Protein AF-X1RNZ0-F1 (afdb_monomer_lite)

Organism: NCBI:txid412755

Structure (mmCIF, N/CA/C/O backbone):
data_AF-X1RNZ0-F1
#
_entry.id   AF-X1RNZ0-F1
#
loop_
_atom_site.group_PDB
_atom_site.id
_atom_site.type_symbol
_atom_site.label_atom_id
_atom_site.label_alt_id
_atom_site.label_comp_id
_atom_site.label_asym_id
_atom_site.label_entity_id
_atom_site.label_seq_id
_atom_site.pdbx_PDB_ins_code
_atom_site.Cartn_x
_atom_site.Cartn_y
_atom_site.Cartn_z
_atom_site.occupancy
_atom_site.B_iso_or_equiv
_atom_site.auth_seq_id
_atom_site.auth_comp_id
_atom_site.auth_asym_id
_atom_site.auth_atom_id
_atom_site.pdbx_PDB_model_num
ATOM 1 N N . ASP A 1 1 ? -12.364 18.853 26.346 1.00 89.44 1 ASP A N 1
ATOM 2 C CA . ASP A 1 1 ? -10.994 18.318 26.179 1.00 89.44 1 ASP A CA 1
ATOM 3 C C . ASP A 1 1 ? -10.855 17.687 24.792 1.00 89.44 1 ASP A C 1
ATOM 5 O O . ASP A 1 1 ? -11.782 17.017 24.357 1.00 89.44 1 ASP A O 1
ATOM 9 N N . LYS A 1 2 ? -9.722 17.883 24.098 1.00 91.94 2 LYS A N 1
ATOM 10 C CA . LYS A 1 2 ? -9.489 17.340 22.745 1.00 91.94 2 LYS A CA 1
ATOM 11 C C . LYS A 1 2 ? -9.413 15.807 22.712 1.00 91.94 2 LYS A C 1
ATOM 13 O O . LYS A 1 2 ? -9.599 15.231 21.645 1.00 91.94 2 LYS A O 1
ATOM 18 N N . THR A 1 3 ? -9.099 15.142 23.828 1.00 92.50 3 THR A N 1
ATOM 19 C CA . THR A 1 3 ? -9.062 13.665 23.886 1.00 92.50 3 THR A CA 1
ATOM 20 C C . THR A 1 3 ? -10.469 13.090 23.805 1.00 92.50 3 THR A C 1
ATOM 22 O O . THR A 1 3 ? -10.736 12.235 22.966 1.00 92.50 3 THR A O 1
ATOM 25 N N . GLU A 1 4 ? -11.382 13.630 24.609 1.00 93.75 4 GLU A N 1
ATOM 26 C CA . GLU A 1 4 ? -12.796 13.253 24.578 1.00 93.75 4 GLU A CA 1
ATOM 27 C C . GLU A 1 4 ? -13.450 13.610 23.237 1.00 93.75 4 GLU A C 1
ATOM 29 O O . GLU A 1 4 ? -14.192 12.805 22.683 1.00 93.75 4 GLU A O 1
ATOM 34 N N . THR A 1 5 ? -13.082 14.745 22.626 1.00 95.19 5 THR A N 1
ATOM 35 C CA . THR A 1 5 ? -13.517 15.077 21.257 1.00 95.19 5 THR A CA 1
ATOM 36 C C . THR A 1 5 ? -13.102 14.012 20.236 1.00 95.19 5 THR A C 1
ATOM 38 O O . THR A 1 5 ? -13.901 13.654 19.374 1.00 95.19 5 THR A O 1
ATOM 41 N N . ALA A 1 6 ? -11.870 13.497 20.317 1.00 95.81 6 ALA A N 1
ATOM 42 C CA . ALA A 1 6 ? -11.386 12.469 19.396 1.00 95.81 6 ALA A CA 1
ATOM 43 C C . ALA A 1 6 ? -12.141 11.141 19.567 1.00 95.81 6 ALA A C 1
ATOM 45 O O . ALA A 1 6 ? -12.539 10.540 18.571 1.00 95.81 6 ALA A O 1
ATOM 46 N N . LYS A 1 7 ? -12.378 10.711 20.815 1.00 95.25 7 LYS A N 1
ATOM 47 C CA . LYS A 1 7 ? -13.164 9.503 21.114 1.00 95.25 7 LYS A CA 1
ATOM 48 C C . LYS A 1 7 ? -14.598 9.623 20.616 1.00 95.25 7 LYS A C 1
ATOM 50 O O . LYS A 1 7 ? -15.068 8.731 19.923 1.00 95.25 7 LYS A O 1
ATOM 55 N N . PHE A 1 8 ? -15.258 10.743 20.903 1.00 95.19 8 PHE A N 1
ATOM 56 C CA . PHE A 1 8 ? -16.633 10.973 20.473 1.00 95.19 8 PHE A CA 1
ATOM 57 C C . PHE A 1 8 ? -16.761 10.961 18.943 1.00 95.19 8 PHE A C 1
ATOM 59 O O . PHE A 1 8 ? -17.654 10.322 18.397 1.00 95.19 8 PHE A O 1
ATOM 66 N N . ALA A 1 9 ? -15.831 11.601 18.226 1.00 95.94 9 ALA A N 1
ATOM 67 C CA . ALA A 1 9 ? -15.824 11.580 16.763 1.00 95.94 9 ALA A CA 1
ATOM 68 C C . ALA A 1 9 ? -15.646 10.158 16.195 1.00 95.94 9 ALA A C 1
ATOM 70 O O . ALA A 1 9 ? -16.328 9.779 15.243 1.00 95.94 9 ALA A O 1
ATOM 71 N N . VAL A 1 10 ? -14.760 9.360 16.798 1.00 96.25 10 VAL A N 1
ATOM 72 C CA . VAL A 1 10 ? -14.565 7.943 16.456 1.00 96.25 10 VAL A CA 1
ATOM 73 C C . VAL A 1 10 ? -15.831 7.123 16.727 1.00 96.25 10 VAL A C 1
ATOM 75 O O . VAL A 1 10 ? -16.253 6.344 15.873 1.00 96.25 10 VAL A O 1
ATOM 78 N N . GLU A 1 11 ? -16.477 7.342 17.869 1.00 95.62 11 GLU A N 1
ATOM 79 C CA . GLU A 1 11 ? -17.707 6.657 18.259 1.00 95.62 11 GLU A CA 1
ATOM 80 C C . GLU A 1 11 ? -18.864 6.953 17.293 1.00 95.62 11 GLU A C 1
ATOM 82 O O . GLU A 1 11 ? -19.610 6.044 16.927 1.00 95.62 11 GLU A O 1
ATOM 87 N N . LEU A 1 12 ? -19.000 8.198 16.822 1.00 96.56 12 LEU A N 1
ATOM 88 C CA . LEU A 1 12 ? -20.001 8.549 15.811 1.00 96.56 12 LEU A CA 1
ATOM 89 C C . LEU A 1 12 ? -19.819 7.734 14.525 1.00 96.56 12 LEU A C 1
ATOM 91 O O . LEU A 1 12 ? -20.804 7.239 13.977 1.00 96.56 12 LEU A O 1
ATOM 95 N N . VAL A 1 13 ? -18.577 7.555 14.066 1.00 96.44 13 VAL A N 1
ATOM 96 C CA . VAL A 1 13 ? -18.281 6.743 12.875 1.00 96.44 13 VAL A CA 1
ATOM 97 C C . VAL A 1 13 ? -18.547 5.263 13.139 1.00 96.44 13 VAL A C 1
ATOM 99 O O . VAL A 1 13 ? -19.229 4.607 12.353 1.00 96.44 13 VAL A O 1
ATOM 102 N N . ARG A 1 14 ? -18.096 4.741 14.285 1.00 94.62 14 ARG A N 1
ATOM 103 C CA . ARG A 1 14 ? -18.332 3.347 14.688 1.00 94.62 14 ARG A CA 1
ATOM 104 C C . ARG A 1 14 ? -19.821 3.006 14.749 1.00 94.62 14 ARG A C 1
ATOM 106 O O . ARG A 1 14 ? -20.238 1.958 14.263 1.00 94.62 14 ARG A O 1
ATOM 113 N N . ASN A 1 15 ? -20.622 3.917 15.296 1.00 95.31 15 ASN A N 1
ATOM 114 C CA . ASN A 1 15 ? -22.070 3.777 15.435 1.00 95.31 15 ASN A CA 1
ATOM 115 C C . ASN A 1 15 ? -22.844 4.162 14.163 1.00 95.31 15 ASN A C 1
ATOM 117 O O . ASN A 1 15 ? -24.066 4.301 14.219 1.00 95.31 15 ASN A O 1
ATOM 121 N N . LYS A 1 16 ? -22.159 4.347 13.024 1.00 95.88 16 LYS A N 1
ATOM 122 C CA . LYS A 1 16 ? -22.749 4.707 11.722 1.00 95.88 16 LYS A CA 1
ATOM 123 C C . LYS A 1 16 ? -23.568 6.007 11.742 1.00 95.88 16 LYS A C 1
ATOM 125 O O . LYS A 1 16 ? -24.423 6.217 10.888 1.00 95.88 16 LYS A O 1
ATOM 130 N N . LYS A 1 17 ? -23.298 6.892 12.705 1.00 97.69 17 LYS A N 1
ATOM 131 C CA . LYS A 1 17 ? -23.857 8.254 12.777 1.00 97.69 17 LYS A CA 1
ATOM 132 C C . LYS A 1 17 ? -23.060 9.245 11.920 1.00 97.69 17 LYS A C 1
ATOM 134 O O . LYS A 1 17 ? -23.532 10.345 11.661 1.00 97.69 17 LYS A O 1
ATOM 139 N N . ALA A 1 18 ? -21.863 8.854 11.486 1.00 96.69 18 ALA A N 1
ATOM 140 C CA . ALA A 1 18 ? -21.032 9.555 10.517 1.00 96.69 18 ALA A CA 1
ATOM 141 C C . ALA A 1 18 ? -20.316 8.539 9.611 1.00 96.69 18 ALA A C 1
ATOM 143 O O . ALA A 1 18 ? -20.061 7.411 10.031 1.00 96.69 18 ALA A O 1
ATOM 144 N N . SER A 1 19 ? -19.971 8.939 8.386 1.00 95.00 19 SER A N 1
ATOM 145 C CA . SER A 1 19 ? -19.317 8.048 7.409 1.00 95.00 19 SER A CA 1
ATOM 146 C C . SER A 1 19 ? -17.800 8.221 7.342 1.00 95.00 19 SER A C 1
ATOM 148 O O . SER A 1 19 ? -17.089 7.280 7.005 1.00 95.00 19 SER A O 1
ATOM 150 N N . ILE A 1 20 ? -17.295 9.426 7.631 1.00 95.00 20 ILE A N 1
ATOM 151 C CA . ILE A 1 20 ? -15.882 9.787 7.471 1.00 95.00 20 ILE A CA 1
ATOM 152 C C . ILE A 1 20 ? -15.400 10.505 8.729 1.00 95.00 20 ILE A C 1
ATOM 154 O O . ILE A 1 20 ? -16.035 11.448 9.203 1.00 95.00 20 ILE A O 1
ATOM 158 N N . LEU A 1 21 ? -14.249 10.074 9.247 1.00 95.38 21 LEU A N 1
ATOM 159 C CA . LEU A 1 21 ? -13.549 10.744 10.335 1.00 95.38 21 LEU A CA 1
ATOM 160 C C . LEU A 1 21 ? -12.552 11.757 9.761 1.00 95.38 21 LEU A C 1
ATOM 162 O O . LEU A 1 21 ? -11.618 11.377 9.058 1.00 95.38 21 LEU A O 1
ATOM 166 N N . MET A 1 22 ? -12.710 13.036 10.100 1.00 95.44 22 MET A N 1
ATOM 167 C CA . MET A 1 22 ? -11.796 14.099 9.675 1.00 95.44 22 MET A CA 1
ATOM 168 C C . MET A 1 22 ? -10.996 14.645 10.861 1.00 95.44 22 MET A C 1
ATOM 170 O O . MET A 1 22 ? -11.559 15.053 11.880 1.00 95.44 22 MET A O 1
ATOM 174 N N . LYS A 1 23 ? -9.665 14.692 10.729 1.00 93.56 23 LYS A N 1
ATOM 175 C CA . LYS A 1 23 ? -8.790 15.277 11.753 1.00 93.56 23 LYS A CA 1
ATOM 176 C C . LYS A 1 23 ? -8.889 16.806 11.742 1.00 93.56 23 LYS A C 1
ATOM 178 O O . LYS A 1 23 ? -8.402 17.452 10.822 1.00 93.56 23 LYS A O 1
ATOM 183 N N . GLY A 1 24 ? -9.409 17.382 12.824 1.00 93.12 24 GLY A N 1
ATOM 184 C CA . GLY A 1 24 ? -9.394 18.831 13.060 1.00 93.12 24 GLY A CA 1
ATOM 185 C C . GLY A 1 24 ? -8.072 19.365 13.640 1.00 93.12 24 GLY A C 1
ATOM 186 O O . GLY A 1 24 ? -6.991 18.793 13.455 1.00 93.12 24 GLY A O 1
ATOM 187 N N . MET A 1 25 ? -8.159 20.461 14.402 1.00 93.75 25 MET A N 1
ATOM 188 C CA . MET A 1 25 ? -7.028 21.133 15.069 1.00 93.75 25 MET A CA 1
ATOM 189 C C . MET A 1 25 ? -6.502 20.366 16.302 1.00 93.75 25 MET A C 1
ATOM 191 O O . MET A 1 25 ? -6.541 20.835 17.447 1.00 93.75 25 MET A O 1
ATOM 195 N N . MET A 1 26 ? -6.001 19.155 16.074 1.00 94.25 26 MET A N 1
ATOM 196 C CA . MET A 1 26 ? -5.344 18.303 17.066 1.00 94.25 26 MET A CA 1
ATOM 197 C C . MET A 1 26 ? -4.168 17.537 16.449 1.00 94.25 26 MET A C 1
ATOM 199 O O . MET A 1 26 ? -4.088 17.378 15.226 1.00 94.25 26 MET A O 1
ATOM 203 N N . GLY A 1 27 ? -3.258 17.072 17.308 1.00 92.75 27 GLY A N 1
ATOM 204 C CA . GLY A 1 27 ? -2.106 16.270 16.897 1.00 92.75 27 GLY A CA 1
ATOM 205 C C . GLY A 1 27 ? -2.501 14.858 16.462 1.00 92.75 27 GLY A C 1
ATOM 206 O O . GLY A 1 27 ? -3.420 14.261 17.029 1.00 92.75 27 GLY A O 1
ATOM 207 N N . THR A 1 28 ? -1.771 14.314 15.487 1.00 91.75 28 THR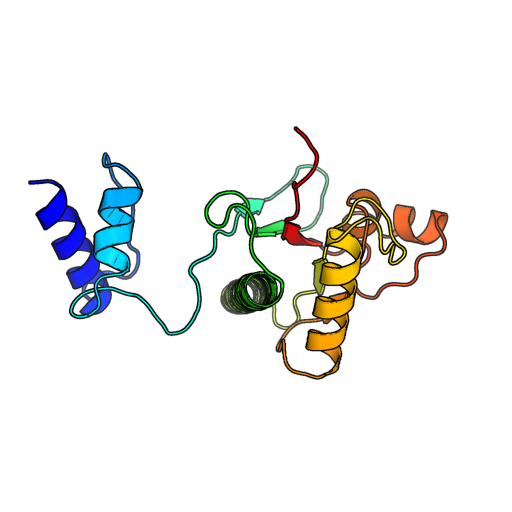 A N 1
ATOM 208 C CA . THR A 1 28 ? -2.015 12.990 14.889 1.00 91.75 28 THR A CA 1
ATOM 209 C C . THR A 1 28 ? -2.000 11.867 15.926 1.00 91.75 28 THR A C 1
ATOM 211 O O . THR A 1 28 ? -2.905 11.039 15.944 1.00 91.75 28 THR A O 1
ATOM 214 N N . ALA A 1 29 ? -1.061 11.893 16.878 1.00 92.25 29 ALA A N 1
ATOM 215 C CA . ALA A 1 29 ? -0.996 10.897 17.950 1.00 92.25 29 ALA A CA 1
ATOM 216 C C . ALA A 1 29 ? -2.293 10.817 18.778 1.00 92.25 29 ALA A C 1
ATOM 218 O O . ALA A 1 29 ? -2.692 9.741 19.217 1.00 92.25 29 ALA A O 1
ATOM 219 N N . ARG A 1 30 ? -2.988 11.948 18.965 1.00 93.81 30 ARG A N 1
ATOM 220 C CA . ARG A 1 30 ? -4.220 11.997 19.762 1.00 93.81 30 ARG A CA 1
ATOM 221 C C . ARG A 1 30 ? -5.393 11.346 19.035 1.00 93.81 30 ARG A C 1
ATOM 223 O O . ARG A 1 30 ? -6.112 10.567 19.650 1.00 93.81 30 ARG A O 1
ATOM 230 N N . ILE A 1 31 ? -5.570 11.641 17.746 1.00 94.25 31 ILE A N 1
ATOM 231 C CA . ILE A 1 31 ? -6.638 11.015 16.955 1.00 94.25 31 ILE A CA 1
ATOM 232 C C . ILE A 1 31 ? -6.349 9.528 16.714 1.00 94.25 31 ILE A C 1
ATOM 234 O O . ILE A 1 31 ? -7.250 8.709 16.862 1.00 94.25 31 ILE A O 1
ATOM 238 N N . LEU A 1 32 ? -5.089 9.158 16.451 1.00 93.62 32 LEU A N 1
ATOM 239 C CA . LEU A 1 32 ? -4.701 7.759 16.269 1.00 93.62 32 LEU A CA 1
ATOM 240 C C . LEU A 1 32 ? -4.928 6.935 17.535 1.00 93.62 32 LEU A C 1
ATOM 242 O O . LEU A 1 32 ? -5.421 5.817 17.437 1.00 93.62 32 LEU A O 1
ATOM 246 N N . LYS A 1 33 ? -4.659 7.491 18.724 1.00 93.88 33 LYS A N 1
ATOM 247 C CA . LYS A 1 33 ? -4.966 6.812 19.990 1.00 93.88 33 LYS A CA 1
ATOM 248 C C . LYS A 1 33 ? -6.454 6.464 20.114 1.00 93.88 33 LYS A C 1
ATOM 250 O O . LYS A 1 33 ? -6.767 5.376 20.574 1.00 93.88 33 LYS A O 1
ATOM 255 N N . ALA A 1 34 ? -7.352 7.354 19.688 1.00 95.06 34 ALA A N 1
ATOM 256 C CA . ALA A 1 34 ? -8.790 7.084 19.693 1.00 95.06 34 ALA A CA 1
ATOM 257 C C . ALA A 1 34 ? -9.192 6.053 18.622 1.00 95.06 34 ALA A C 1
ATOM 259 O O . ALA A 1 34 ? -9.988 5.162 18.893 1.00 95.06 34 ALA A O 1
ATOM 260 N N . ILE A 1 35 ? -8.611 6.133 17.419 1.00 95.06 35 ILE A N 1
ATOM 261 C CA . ILE A 1 35 ? -8.863 5.175 16.328 1.00 95.06 35 ILE A CA 1
ATOM 262 C C . ILE A 1 35 ? -8.420 3.755 16.713 1.00 95.06 35 ILE A C 1
ATOM 264 O O . ILE A 1 35 ? -9.102 2.787 16.378 1.00 95.06 35 ILE A O 1
ATOM 268 N N . LEU A 1 36 ? -7.281 3.629 17.398 1.00 92.88 36 LEU A N 1
ATOM 269 C CA . LEU A 1 36 ? -6.664 2.355 17.779 1.00 92.88 36 LEU A CA 1
ATOM 270 C C . LEU A 1 36 ? -7.186 1.784 19.103 1.00 92.88 36 LEU A C 1
ATOM 272 O O . LEU A 1 36 ? -6.740 0.711 19.516 1.00 92.88 36 LEU A O 1
ATOM 276 N N . ASP A 1 37 ? -8.110 2.481 19.763 1.00 92.00 37 ASP A N 1
ATOM 277 C CA . ASP A 1 37 ? -8.738 2.005 20.988 1.00 92.00 37 ASP A CA 1
ATOM 278 C C . ASP A 1 37 ? -9.418 0.642 20.757 1.00 92.00 37 ASP A C 1
ATOM 280 O O . ASP A 1 37 ? -10.072 0.415 19.735 1.00 92.00 37 ASP A O 1
ATOM 284 N N . LYS A 1 38 ? -9.224 -0.297 21.688 1.00 86.38 38 LYS A N 1
ATOM 285 C CA . LYS A 1 38 ? -9.705 -1.677 21.532 1.00 86.38 38 LYS A CA 1
ATOM 286 C C . LYS A 1 38 ? -11.220 -1.782 21.684 1.00 86.38 38 LYS A C 1
ATOM 288 O O . LYS A 1 38 ? -11.829 -2.610 21.009 1.00 86.38 38 LYS A O 1
ATOM 293 N N . ASP A 1 39 ? -11.809 -0.941 22.526 1.00 85.12 39 ASP A N 1
ATOM 294 C CA . ASP A 1 39 ? -13.203 -1.056 22.934 1.00 85.12 39 ASP A CA 1
ATOM 295 C C . ASP A 1 39 ? -14.093 -0.172 22.068 1.00 85.12 39 ASP A C 1
ATOM 297 O O . ASP A 1 39 ? -15.135 -0.631 21.602 1.00 85.12 39 ASP A O 1
ATOM 301 N N . VAL A 1 40 ? -13.651 1.055 21.771 1.00 83.94 40 VAL A N 1
ATOM 302 C CA . VAL A 1 40 ? -14.449 2.061 21.042 1.00 83.94 40 VAL A CA 1
ATOM 303 C C . VAL A 1 40 ? -13.850 2.503 19.703 1.00 83.94 40 VAL A C 1
ATOM 305 O O . VAL A 1 40 ? -14.498 3.248 18.973 1.00 83.94 40 VAL A O 1
ATOM 3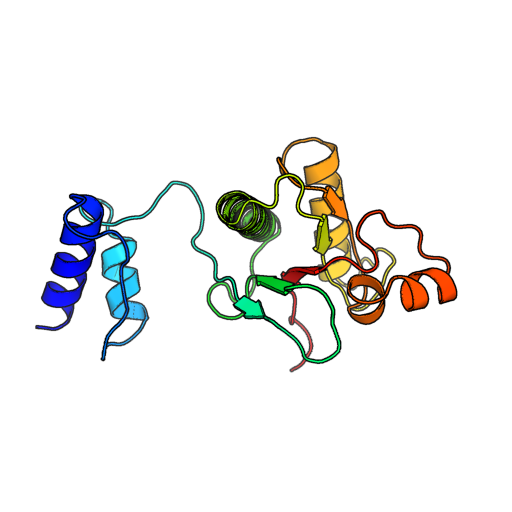08 N N . GLY A 1 41 ? -12.656 2.025 19.339 1.00 89.44 41 GLY A N 1
ATOM 309 C CA . GLY A 1 41 ? -11.941 2.429 18.123 1.00 89.44 41 GLY A CA 1
ATOM 310 C C . GLY A 1 41 ? -12.516 1.899 16.803 1.00 89.44 41 GLY A C 1
ATOM 311 O O . GLY A 1 41 ? -13.556 1.238 16.761 1.00 89.44 41 GLY A O 1
ATOM 312 N N . LEU A 1 42 ? -11.799 2.173 15.708 1.00 92.75 42 LEU A N 1
ATOM 313 C CA . LEU A 1 42 ? -12.118 1.743 14.334 1.00 92.75 42 LEU A CA 1
ATOM 314 C C . LEU A 1 42 ? -11.131 0.696 13.797 1.00 92.75 42 LEU A C 1
ATOM 316 O O . LEU A 1 42 ? -11.152 0.381 12.605 1.00 92.75 42 LEU A O 1
ATOM 320 N N . ARG A 1 43 ? -10.214 0.197 14.637 1.00 86.00 43 ARG A N 1
ATOM 321 C CA . ARG A 1 43 ? -9.170 -0.719 14.172 1.00 86.00 43 ARG A CA 1
ATOM 322 C C . ARG A 1 43 ? -9.786 -2.002 13.615 1.00 86.00 43 ARG A C 1
ATOM 324 O O . ARG A 1 43 ? -10.758 -2.536 14.144 1.00 86.00 43 ARG A O 1
ATOM 331 N N . THR A 1 44 ? -9.124 -2.544 12.604 1.00 86.75 44 THR A N 1
ATOM 332 C CA . THR A 1 44 ? -9.360 -3.911 12.133 1.00 86.75 44 THR A CA 1
ATOM 333 C C . THR A 1 44 ? -8.149 -4.785 12.476 1.00 86.75 44 THR A C 1
ATOM 335 O O . THR A 1 44 ? -7.258 -4.367 13.221 1.00 86.75 44 THR A O 1
ATOM 338 N N . ASN A 1 45 ? -8.093 -5.997 11.922 1.00 86.50 45 ASN A N 1
ATOM 339 C CA . ASN A 1 45 ? -6.905 -6.852 12.000 1.00 86.50 45 ASN A CA 1
ATOM 340 C C . ASN A 1 45 ? -5.796 -6.431 11.020 1.00 86.50 45 ASN A C 1
ATOM 342 O O . ASN A 1 45 ? -4.723 -7.021 11.045 1.00 86.50 45 ASN A O 1
ATOM 346 N N . ARG A 1 46 ? -6.050 -5.430 10.166 1.00 87.88 46 ARG A N 1
ATOM 347 C CA . ARG A 1 46 ? -5.076 -4.881 9.218 1.00 87.88 46 ARG A CA 1
ATOM 348 C C . ARG A 1 46 ? -4.417 -3.633 9.787 1.00 87.88 46 ARG A C 1
ATOM 350 O O . ARG A 1 46 ? -5.068 -2.831 10.462 1.00 87.88 46 ARG A O 1
ATOM 357 N N . MET A 1 47 ? -3.143 -3.469 9.462 1.00 89.94 47 MET A N 1
ATOM 358 C CA . MET A 1 47 ? -2.383 -2.245 9.687 1.00 89.94 47 MET A CA 1
ATOM 359 C C . MET A 1 47 ? -3.071 -1.039 9.030 1.00 89.94 47 MET A C 1
ATOM 361 O O . MET A 1 47 ? -3.681 -1.166 7.969 1.00 89.94 47 MET A O 1
ATOM 365 N N . LEU A 1 48 ? -2.988 0.131 9.668 1.00 93.50 48 LEU A N 1
ATOM 366 C CA . LEU A 1 48 ? -3.385 1.392 9.043 1.00 93.50 48 LEU A CA 1
ATOM 367 C C . LEU A 1 48 ? -2.276 1.848 8.094 1.00 93.50 48 LEU A C 1
ATOM 369 O O . LEU A 1 48 ? -1.101 1.773 8.445 1.00 93.50 48 LEU A O 1
ATOM 373 N N . SER A 1 49 ? -2.658 2.331 6.918 1.00 93.56 49 SER A N 1
ATOM 374 C CA . SER A 1 49 ? -1.733 2.859 5.920 1.00 93.56 49 SER A CA 1
ATOM 375 C C . SER A 1 49 ? -2.286 4.126 5.280 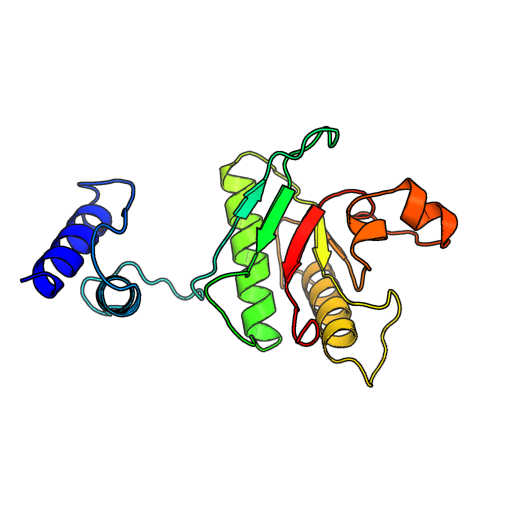1.00 93.56 49 SER A C 1
ATOM 377 O O . SER A 1 49 ? -3.488 4.397 5.348 1.00 93.56 49 SER A O 1
ATOM 379 N N . HIS A 1 50 ? -1.405 4.912 4.670 1.00 92.56 50 HIS A N 1
ATOM 380 C CA . HIS A 1 50 ? -1.756 6.174 4.025 1.00 92.56 50 HIS A CA 1
ATOM 381 C C . HIS A 1 50 ? -1.737 6.074 2.495 1.00 92.56 50 HIS A C 1
ATOM 383 O O . HIS A 1 50 ? -0.733 5.657 1.930 1.00 92.56 50 HIS A O 1
ATOM 389 N N . ALA A 1 51 ? -2.779 6.569 1.818 1.00 92.06 51 ALA A N 1
ATOM 390 C CA . ALA A 1 51 ? -2.826 6.664 0.358 1.00 92.06 51 ALA A CA 1
ATOM 391 C C . ALA A 1 51 ? -2.929 8.126 -0.120 1.00 92.06 51 ALA A C 1
ATOM 393 O O . ALA A 1 51 ? -3.842 8.850 0.271 1.00 92.06 51 ALA A O 1
ATOM 394 N N . TYR A 1 52 ? -2.023 8.544 -1.004 1.00 90.94 52 TYR A N 1
ATOM 395 C CA . TYR A 1 52 ? -2.170 9.737 -1.839 1.00 90.94 52 TYR A CA 1
ATOM 396 C C . TYR A 1 52 ? -2.845 9.359 -3.153 1.00 90.94 52 TYR A C 1
ATOM 398 O O . TYR A 1 52 ? -2.480 8.359 -3.763 1.00 90.94 52 TYR A O 1
ATOM 406 N N . VAL A 1 53 ? -3.775 10.187 -3.619 1.00 90.12 53 VAL A N 1
ATOM 407 C CA . VAL A 1 53 ? -4.381 10.075 -4.949 1.00 90.12 53 VAL A CA 1
ATOM 408 C C . VAL A 1 53 ? -4.018 11.335 -5.717 1.00 90.12 53 VAL A C 1
ATOM 410 O O . VAL A 1 53 ? -4.333 12.438 -5.276 1.00 90.12 53 VAL A O 1
ATOM 413 N N . LEU A 1 54 ? -3.297 11.172 -6.821 1.00 87.56 54 LEU A N 1
ATOM 414 C CA . LEU A 1 54 ? -2.665 12.258 -7.557 1.00 87.56 54 LEU A CA 1
ATOM 415 C C . LEU A 1 54 ? -3.174 12.286 -8.994 1.00 87.56 54 LEU A C 1
ATOM 417 O O . LEU A 1 54 ? -3.104 11.289 -9.713 1.00 87.56 54 LEU A O 1
ATOM 421 N N . GLU A 1 55 ? -3.618 13.459 -9.421 1.00 88.00 55 GLU A N 1
ATOM 422 C CA . GLU A 1 55 ? -3.802 13.798 -10.825 1.00 88.00 55 GLU A CA 1
ATOM 423 C C . GLU A 1 55 ? -2.624 14.680 -11.243 1.00 88.00 55 GLU A C 1
ATOM 425 O O . GLU A 1 55 ? -2.398 15.750 -10.674 1.00 88.00 55 GLU A O 1
ATOM 430 N N . VAL A 1 56 ? -1.825 14.207 -12.198 1.00 85.12 56 VAL A N 1
ATOM 431 C CA . VAL A 1 56 ? -0.606 14.896 -12.633 1.00 85.12 56 VAL A CA 1
ATOM 432 C C . VAL A 1 56 ? -0.823 15.439 -14.036 1.00 85.12 56 VAL A C 1
ATOM 434 O O . VAL A 1 56 ? -1.184 14.704 -14.953 1.00 85.12 56 VAL A O 1
ATOM 437 N N . LYS A 1 57 ? -0.572 16.738 -14.227 1.00 87.19 57 LYS A N 1
ATOM 438 C CA . LYS A 1 57 ? -0.686 17.379 -15.541 1.00 87.19 57 LYS A CA 1
ATOM 439 C C . LYS A 1 57 ? 0.210 16.667 -16.562 1.00 87.19 57 LYS A C 1
ATOM 441 O O . LYS A 1 57 ? 1.407 16.523 -16.338 1.00 87.19 57 LYS A O 1
ATOM 446 N N . GLY A 1 58 ? -0.370 16.265 -17.692 1.00 84.06 58 GLY A N 1
ATOM 447 C CA . GLY A 1 58 ? 0.332 15.524 -18.748 1.00 84.06 58 GLY A CA 1
ATOM 448 C C . GLY A 1 58 ? 0.362 14.006 -18.542 1.00 84.06 58 GLY A C 1
ATOM 449 O O . GLY A 1 58 ? 0.818 13.290 -19.428 1.00 84.06 58 GLY A O 1
ATOM 450 N N . TYR A 1 59 ? -0.166 13.506 -17.422 1.00 80.50 59 TYR A N 1
ATOM 451 C CA . TYR A 1 59 ? -0.354 12.083 -17.183 1.00 80.50 59 TYR A CA 1
ATOM 452 C C . TYR A 1 59 ? -1.845 11.751 -17.261 1.00 80.50 59 TYR A C 1
ATOM 454 O O . TYR A 1 59 ? -2.636 12.159 -16.417 1.00 80.50 59 TYR A O 1
ATOM 462 N N . ASN A 1 60 ? -2.252 11.002 -18.288 1.00 78.00 60 ASN A N 1
ATOM 463 C CA . ASN A 1 60 ? -3.668 10.749 -18.599 1.00 78.00 60 ASN A CA 1
ATOM 464 C C . ASN A 1 60 ? -4.341 9.729 -17.653 1.00 78.00 60 ASN A C 1
ATOM 466 O O . ASN A 1 60 ? -5.254 9.009 -18.060 1.00 78.00 60 ASN A O 1
ATOM 470 N N . ARG A 1 61 ? -3.837 9.579 -16.424 1.00 76.62 61 ARG A N 1
ATOM 471 C CA . ARG A 1 61 ? -4.287 8.596 -15.433 1.00 76.62 61 ARG A CA 1
ATOM 472 C C . ARG A 1 61 ? -4.094 9.155 -14.025 1.00 76.62 61 ARG A C 1
ATOM 474 O O . ARG A 1 61 ? -3.137 9.877 -13.767 1.00 76.62 61 ARG A O 1
ATOM 481 N N . ILE A 1 62 ? -4.964 8.757 -13.105 1.00 82.62 62 ILE A N 1
ATOM 482 C CA . ILE A 1 62 ? -4.773 9.008 -11.674 1.00 82.62 62 ILE A CA 1
ATOM 483 C C . ILE A 1 62 ? -3.744 8.013 -11.131 1.00 82.62 62 ILE A C 1
ATOM 485 O O . ILE A 1 62 ? -3.775 6.828 -11.466 1.00 82.62 62 ILE A O 1
ATOM 489 N N . ILE A 1 63 ? -2.849 8.500 -10.281 1.00 84.50 63 ILE A N 1
ATOM 490 C CA . ILE A 1 63 ? -1.830 7.712 -9.593 1.00 84.50 63 ILE A CA 1
ATOM 491 C C . ILE A 1 63 ? -2.244 7.558 -8.131 1.00 84.50 63 ILE A C 1
ATOM 493 O O . ILE A 1 63 ? -2.628 8.535 -7.493 1.00 84.50 63 ILE A O 1
ATOM 497 N N . THR A 1 64 ? -2.124 6.351 -7.578 1.00 88.56 64 THR A N 1
ATOM 498 C CA . THR A 1 64 ? -2.275 6.130 -6.130 1.00 88.56 64 THR A CA 1
ATOM 499 C C . THR A 1 64 ? -0.930 5.770 -5.513 1.00 88.56 64 THR A C 1
ATOM 501 O O . THR A 1 64 ? -0.275 4.851 -6.001 1.00 88.56 64 THR A O 1
ATOM 504 N N . ILE A 1 65 ? -0.526 6.463 -4.442 1.00 90.12 65 ILE A N 1
ATOM 505 C CA . ILE A 1 65 ? 0.746 6.241 -3.740 1.00 90.12 65 ILE A CA 1
ATOM 506 C C . ILE A 1 65 ? 0.528 5.871 -2.271 1.00 90.12 65 ILE A C 1
ATOM 508 O O . ILE A 1 65 ? -0.064 6.652 -1.535 1.00 90.12 65 ILE A O 1
ATOM 512 N N . THR A 1 66 ? 1.055 4.729 -1.821 1.00 90.62 66 THR A N 1
ATOM 513 C CA . THR A 1 66 ? 1.136 4.332 -0.400 1.00 90.62 66 THR A CA 1
ATOM 514 C C . THR A 1 66 ? 2.553 3.834 -0.083 1.00 90.62 66 THR A C 1
ATOM 516 O O . THR A 1 66 ? 3.241 3.414 -0.997 1.00 90.62 66 THR A O 1
ATOM 519 N N . ASP A 1 67 ? 3.077 3.835 1.141 1.00 89.25 67 ASP A N 1
ATOM 520 C CA . ASP A 1 67 ? 2.698 4.640 2.304 1.00 89.25 67 ASP A CA 1
ATOM 521 C C . ASP A 1 67 ? 3.739 5.754 2.481 1.00 89.25 67 ASP A C 1
ATOM 523 O O . ASP A 1 67 ? 4.919 5.469 2.650 1.00 89.25 67 ASP A O 1
ATOM 527 N N . GLY A 1 68 ? 3.313 7.016 2.400 1.00 82.12 68 GLY A N 1
ATOM 528 C CA . GLY A 1 68 ? 4.224 8.165 2.477 1.00 82.12 68 GLY A CA 1
ATOM 529 C C . GLY A 1 68 ? 4.113 8.996 3.756 1.00 82.12 68 GLY A C 1
ATOM 530 O O . GLY A 1 68 ? 4.754 10.038 3.839 1.00 82.12 68 GLY A O 1
ATOM 531 N N . ALA A 1 69 ? 3.266 8.611 4.718 1.00 84.50 69 ALA A N 1
ATOM 532 C CA . ALA A 1 69 ? 2.956 9.484 5.858 1.00 84.50 69 ALA A CA 1
ATOM 533 C C . ALA A 1 69 ? 2.666 8.762 7.182 1.00 84.50 69 ALA A C 1
ATOM 535 O O . ALA A 1 69 ? 2.466 9.434 8.197 1.00 84.50 69 ALA A O 1
ATOM 536 N N . MET A 1 70 ? 2.587 7.427 7.190 1.00 88.50 70 MET A N 1
ATOM 537 C CA . MET A 1 70 ? 2.126 6.675 8.357 1.00 88.50 70 MET A CA 1
ATOM 538 C C . MET A 1 70 ? 3.123 5.621 8.840 1.00 88.50 70 MET A C 1
ATOM 540 O O . MET A 1 70 ? 3.445 5.614 10.028 1.00 88.50 70 MET A O 1
ATOM 544 N N . ASN A 1 71 ? 3.627 4.762 7.954 1.00 90.38 71 ASN A N 1
ATOM 545 C CA . ASN A 1 71 ? 4.555 3.687 8.316 1.00 90.38 71 ASN A CA 1
ATOM 546 C C . ASN A 1 71 ? 5.989 4.048 7.897 1.00 90.38 71 ASN A C 1
ATOM 548 O O . ASN A 1 71 ? 6.254 4.199 6.712 1.00 90.38 71 ASN A O 1
ATOM 552 N N . ILE A 1 72 ? 6.899 4.198 8.870 1.00 88.44 72 ILE A N 1
ATOM 553 C CA . ILE A 1 72 ? 8.254 4.746 8.645 1.00 88.44 72 ILE A CA 1
ATOM 554 C C . ILE A 1 72 ? 9.166 3.751 7.922 1.00 88.44 72 ILE A C 1
ATOM 556 O O . ILE A 1 72 ? 9.719 4.079 6.885 1.00 88.44 72 ILE A O 1
ATOM 560 N N 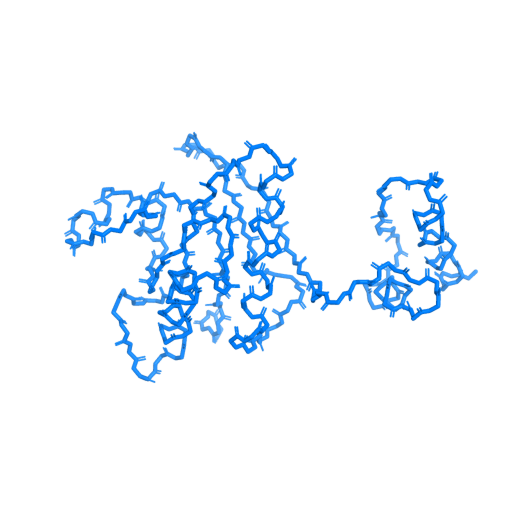. SER A 1 73 ? 9.331 2.550 8.475 1.00 90.00 73 SER A N 1
ATOM 561 C CA . SER A 1 73 ? 10.167 1.496 7.890 1.00 90.00 73 SER A CA 1
ATOM 562 C C . SER A 1 73 ? 9.454 0.159 8.088 1.00 90.00 73 SER A C 1
ATOM 564 O O . SER A 1 73 ? 9.707 -0.548 9.067 1.00 90.00 73 SER A O 1
ATOM 566 N N . PRO A 1 74 ? 8.434 -0.123 7.256 1.00 93.12 74 PRO A N 1
ATOM 567 C CA . PRO A 1 74 ? 7.655 -1.335 7.407 1.00 93.12 74 PRO A CA 1
ATOM 568 C C . PRO A 1 74 ? 8.487 -2.567 7.036 1.00 93.12 74 PRO A C 1
ATOM 570 O O . PRO A 1 74 ? 9.217 -2.560 6.045 1.00 93.12 74 PRO A O 1
ATOM 573 N N . ASP A 1 75 ? 8.339 -3.650 7.794 1.00 94.81 75 ASP A N 1
ATOM 574 C CA . ASP A 1 75 ? 8.871 -4.957 7.396 1.00 94.81 75 ASP A CA 1
ATOM 575 C C . ASP A 1 75 ? 8.098 -5.540 6.190 1.00 94.81 75 ASP A C 1
ATOM 577 O O . ASP A 1 75 ? 7.076 -4.999 5.758 1.00 94.81 75 ASP A O 1
ATOM 581 N N . LEU A 1 76 ? 8.557 -6.667 5.636 1.00 95.50 76 LEU A N 1
ATOM 582 C CA . LEU A 1 76 ? 7.919 -7.309 4.479 1.00 95.50 76 LEU A CA 1
ATOM 583 C C . LEU A 1 76 ? 6.426 -7.633 4.704 1.00 95.50 76 LEU A C 1
ATOM 585 O O . LEU A 1 76 ? 5.599 -7.425 3.814 1.00 95.50 76 LEU A O 1
ATOM 589 N N . ASN A 1 77 ? 6.050 -8.108 5.896 1.00 95.62 77 ASN A N 1
ATOM 590 C CA . ASN A 1 77 ? 4.657 -8.442 6.209 1.00 95.62 77 ASN A CA 1
ATOM 591 C C . ASN A 1 77 ? 3.794 -7.182 6.333 1.00 95.62 77 ASN A C 1
ATOM 593 O O . ASN A 1 77 ? 2.634 -7.166 5.915 1.00 95.62 77 ASN A O 1
ATOM 597 N N . GLN A 1 78 ? 4.348 -6.117 6.904 1.00 95.19 78 GLN A N 1
ATOM 598 C CA . GLN A 1 78 ? 3.703 -4.811 6.983 1.00 95.19 78 GLN A CA 1
ATOM 599 C C . GLN A 1 78 ? 3.536 -4.207 5.585 1.00 95.19 78 GLN A C 1
ATOM 601 O O . GLN A 1 78 ? 2.438 -3.765 5.246 1.00 95.19 78 GLN A O 1
ATOM 606 N N . LYS A 1 79 ? 4.559 -4.291 4.724 1.00 95.56 79 LYS A N 1
ATOM 607 C CA . LYS A 1 79 ? 4.483 -3.895 3.309 1.00 95.56 79 LYS A CA 1
ATOM 608 C C . LYS A 1 79 ? 3.394 -4.663 2.559 1.00 95.56 79 LYS A C 1
ATOM 610 O O . LYS A 1 79 ? 2.641 -4.049 1.807 1.00 95.56 79 LYS A O 1
ATOM 615 N N . ALA A 1 80 ? 3.241 -5.965 2.804 1.00 96.31 80 ALA A N 1
ATOM 616 C CA . ALA A 1 80 ? 2.163 -6.759 2.212 1.00 96.31 80 ALA A CA 1
ATOM 617 C C . ALA A 1 80 ? 0.769 -6.276 2.653 1.00 96.31 80 ALA A C 1
ATOM 619 O O . ALA A 1 80 ? -0.139 -6.174 1.828 1.00 96.31 80 ALA A O 1
ATOM 620 N N . GLN A 1 81 ? 0.594 -5.916 3.930 1.00 95.88 81 GLN A N 1
ATOM 621 C CA . GLN A 1 81 ? -0.663 -5.343 4.426 1.00 95.88 81 GLN A CA 1
ATOM 622 C C . GLN A 1 81 ? -0.954 -3.960 3.832 1.00 95.88 81 GLN A C 1
ATOM 624 O O . GLN A 1 81 ? -2.086 -3.699 3.426 1.00 95.88 81 GLN A O 1
ATOM 629 N N . ILE A 1 82 ? 0.059 -3.093 3.749 1.00 95.88 82 ILE A N 1
ATOM 630 C CA . ILE A 1 82 ? -0.031 -1.766 3.123 1.00 95.88 82 ILE A CA 1
ATOM 631 C C . ILE A 1 82 ? -0.466 -1.902 1.658 1.00 95.88 82 ILE A C 1
ATOM 633 O O . ILE A 1 82 ? -1.416 -1.250 1.221 1.00 95.88 82 ILE A O 1
ATOM 637 N N . LEU A 1 83 ? 0.176 -2.806 0.918 1.00 95.50 83 LEU A N 1
ATOM 638 C CA . LEU A 1 83 ? -0.151 -3.101 -0.471 1.00 95.50 83 LEU A CA 1
ATOM 639 C C . LEU A 1 83 ? -1.582 -3.640 -0.621 1.00 95.50 83 LEU A C 1
ATOM 641 O O . LEU A 1 83 ? -2.351 -3.163 -1.456 1.00 95.50 83 LEU A O 1
ATOM 645 N N . GLN A 1 84 ? -1.984 -4.583 0.230 1.00 96.31 84 GLN A N 1
ATOM 646 C CA . GLN A 1 84 ? -3.341 -5.121 0.204 1.00 96.31 84 GLN A CA 1
ATOM 647 C C . GLN A 1 84 ? -4.398 -4.043 0.512 1.00 96.31 84 GLN A C 1
ATOM 649 O O . GLN A 1 84 ? -5.459 -4.029 -0.119 1.00 96.31 84 GLN A O 1
ATOM 654 N N . ASN A 1 85 ? -4.118 -3.120 1.440 1.00 95.50 85 ASN A N 1
ATOM 655 C CA . ASN A 1 85 ? -4.985 -1.973 1.716 1.00 95.50 85 ASN A CA 1
ATOM 656 C C . ASN A 1 85 ? -5.129 -1.059 0.493 1.00 95.50 85 ASN A C 1
ATOM 658 O O . ASN A 1 85 ? -6.243 -0.631 0.197 1.00 95.50 85 ASN A O 1
ATOM 662 N N . ALA A 1 86 ? -4.040 -0.784 -0.231 1.00 94.56 86 ALA A N 1
ATOM 663 C CA . ALA A 1 86 ? -4.087 0.026 -1.447 1.00 94.56 86 ALA A CA 1
ATOM 664 C C . ALA A 1 86 ? -4.914 -0.631 -2.556 1.00 94.56 86 ALA A C 1
ATOM 666 O O . ALA A 1 86 ? -5.720 0.043 -3.192 1.00 94.56 86 ALA A O 1
ATOM 667 N N . ILE A 1 87 ? -4.794 -1.950 -2.736 1.00 95.12 87 ILE A N 1
ATOM 668 C CA . ILE A 1 87 ? -5.633 -2.698 -3.683 1.00 95.12 87 ILE A CA 1
ATOM 669 C C . ILE A 1 87 ? -7.117 -2.552 -3.323 1.00 95.12 87 ILE A C 1
ATOM 671 O O . ILE A 1 87 ? -7.923 -2.195 -4.181 1.00 95.12 87 ILE A O 1
ATOM 675 N N . TYR A 1 88 ? -7.479 -2.746 -2.051 1.00 95.38 88 TYR A N 1
ATOM 676 C CA . TYR A 1 88 ? -8.864 -2.572 -1.602 1.00 95.38 88 TYR A CA 1
ATOM 677 C C . TYR A 1 88 ? -9.365 -1.135 -1.746 1.00 95.38 88 TYR A C 1
ATOM 679 O O . TYR A 1 88 ? -10.530 -0.914 -2.079 1.00 95.38 88 TYR A O 1
ATOM 687 N N . PHE A 1 89 ? -8.498 -0.152 -1.516 1.00 94.31 89 PHE A N 1
ATOM 688 C CA . PHE A 1 89 ? -8.827 1.242 -1.761 1.00 94.31 89 PHE A CA 1
ATOM 689 C C . PHE A 1 89 ? -9.120 1.484 -3.250 1.00 94.31 89 PHE A C 1
ATOM 691 O O . PHE A 1 89 ? -10.166 2.039 -3.578 1.00 94.31 89 PHE A O 1
ATOM 698 N N . CYS A 1 90 ? -8.286 0.988 -4.165 1.00 92.38 90 CYS A N 1
ATOM 699 C CA . CYS A 1 90 ? -8.535 1.087 -5.605 1.00 92.38 90 CYS A CA 1
ATOM 700 C C . CYS A 1 90 ? -9.829 0.376 -6.038 1.00 92.38 90 CYS A C 1
ATOM 702 O O . CYS A 1 90 ? -10.575 0.920 -6.852 1.00 92.38 90 CYS A O 1
ATOM 704 N N . HIS A 1 91 ? -10.147 -0.783 -5.453 1.00 95.12 91 HIS A N 1
ATOM 705 C CA . HIS A 1 91 ? -11.435 -1.456 -5.668 1.00 95.12 91 HIS A CA 1
ATOM 706 C C . HIS A 1 91 ? -12.613 -0.570 -5.257 1.00 95.12 91 HIS A C 1
ATOM 708 O O . HIS A 1 91 ? -13.593 -0.477 -5.990 1.00 95.12 91 HIS A O 1
ATOM 714 N N . SER A 1 92 ? -12.505 0.138 -4.126 1.00 93.62 92 SER A N 1
ATOM 715 C CA . SER A 1 92 ? -13.546 1.074 -3.672 1.00 93.62 92 SER A CA 1
ATOM 716 C C . SER A 1 92 ? -13.752 2.272 -4.611 1.00 93.62 92 SER A C 1
ATOM 718 O O . SER A 1 92 ? -14.821 2.877 -4.604 1.00 93.62 92 SER A O 1
ATOM 720 N N . LEU A 1 93 ? -12.757 2.577 -5.452 1.00 90.00 93 LEU A N 1
ATOM 721 C CA . LEU A 1 93 ? -12.830 3.581 -6.517 1.00 90.00 93 LEU A CA 1
ATOM 722 C C . LEU A 1 93 ? -13.315 3.002 -7.862 1.00 90.00 93 LEU A C 1
ATOM 724 O O . LEU A 1 93 ? -13.333 3.715 -8.862 1.00 90.00 93 LEU A O 1
ATOM 728 N N . GLY A 1 94 ? -13.684 1.717 -7.911 1.00 90.69 94 GLY A N 1
ATOM 729 C CA . GLY A 1 94 ? -14.149 1.030 -9.121 1.00 90.69 94 GLY A CA 1
ATOM 730 C C . GLY A 1 94 ? -13.037 0.493 -10.029 1.00 90.69 94 GLY A C 1
ATOM 731 O O . GLY A 1 94 ? -13.312 0.066 -11.148 1.00 90.69 94 GLY A O 1
ATOM 732 N N . ILE A 1 95 ? -11.778 0.485 -9.581 1.00 89.56 95 ILE A N 1
ATOM 733 C CA . ILE A 1 95 ? -10.666 -0.114 -10.331 1.00 89.56 95 ILE A CA 1
ATOM 734 C C . ILE A 1 95 ? -10.621 -1.603 -9.988 1.00 89.56 95 ILE A C 1
ATOM 736 O O . ILE A 1 95 ? -10.053 -1.967 -8.971 1.00 89.56 95 ILE A O 1
ATOM 740 N N . GLU A 1 96 ? -11.202 -2.477 -10.811 1.00 89.06 96 GLU A N 1
ATOM 741 C CA . GLU A 1 96 ? -11.345 -3.908 -10.472 1.00 89.06 96 GLU A CA 1
ATOM 742 C C . GLU A 1 96 ? -10.020 -4.683 -10.408 1.00 89.06 96 GLU A C 1
ATOM 744 O O . GLU A 1 96 ? -9.850 -5.577 -9.580 1.00 89.06 96 GLU A O 1
ATOM 749 N N . LYS A 1 97 ? -9.072 -4.360 -11.296 1.00 89.44 97 LYS A N 1
ATOM 750 C CA . LYS A 1 97 ? -7.763 -5.028 -11.397 1.00 89.44 97 LYS A CA 1
ATOM 751 C C . LYS A 1 97 ? -6.631 -3.999 -11.340 1.00 89.44 97 LYS A C 1
ATOM 753 O O . LYS A 1 97 ? -6.020 -3.711 -12.373 1.00 89.44 97 LYS A O 1
ATOM 758 N N . PRO A 1 98 ? -6.369 -3.401 -10.164 1.00 91.88 98 PRO A N 1
ATOM 759 C CA . PRO A 1 98 ? -5.269 -2.470 -9.981 1.00 91.88 98 PRO A CA 1
ATOM 760 C C . PRO A 1 98 ? -3.937 -3.130 -10.345 1.00 91.88 98 PRO A C 1
ATOM 762 O O . PRO A 1 98 ? -3.638 -4.241 -9.908 1.00 91.88 98 PRO A O 1
ATOM 765 N N . LYS A 1 99 ? -3.143 -2.429 -11.154 1.00 92.12 99 LYS A N 1
ATOM 766 C CA . LYS A 1 99 ? -1.761 -2.785 -11.477 1.00 92.12 99 LYS A CA 1
ATOM 767 C C . LYS A 1 99 ? -0.835 -2.016 -10.552 1.00 92.12 99 LYS A C 1
ATOM 769 O O . LYS A 1 99 ? -0.870 -0.787 -10.556 1.00 92.12 99 LYS A O 1
ATOM 774 N N . VAL A 1 100 ? -0.050 -2.740 -9.770 1.00 94.00 100 VAL A N 1
ATOM 775 C CA . VAL A 1 100 ? 0.778 -2.209 -8.698 1.00 94.00 100 VAL A CA 1
ATOM 776 C C . VAL A 1 100 ? 2.249 -2.431 -9.023 1.00 94.00 100 VAL A C 1
ATOM 778 O O . VAL A 1 100 ? 2.692 -3.573 -9.124 1.00 94.00 100 VAL A O 1
ATOM 781 N N . ALA A 1 101 ? 3.003 -1.342 -9.133 1.00 93.94 101 ALA A N 1
ATOM 782 C CA . ALA A 1 101 ? 4.454 -1.378 -9.230 1.00 93.94 101 ALA A CA 1
ATOM 783 C C . ALA A 1 101 ? 5.062 -1.211 -7.832 1.00 93.94 101 ALA A C 1
ATOM 785 O O . ALA A 1 101 ? 4.823 -0.202 -7.160 1.00 93.94 101 ALA A O 1
ATOM 786 N N . VAL A 1 102 ? 5.848 -2.193 -7.392 1.00 94.81 102 VAL A N 1
ATOM 787 C CA . VAL A 1 102 ? 6.622 -2.097 -6.152 1.00 94.81 102 VAL A CA 1
ATOM 788 C C . VAL A 1 102 ? 7.986 -1.514 -6.477 1.00 94.81 102 VAL A C 1
ATOM 790 O O . VAL A 1 102 ? 8.760 -2.098 -7.238 1.00 94.81 102 VAL A O 1
ATOM 793 N N . LEU A 1 103 ? 8.259 -0.331 -5.932 1.00 92.19 103 LEU A N 1
ATOM 794 C CA . LEU A 1 103 ? 9.408 0.440 -6.369 1.00 92.19 103 LEU A CA 1
ATOM 795 C C . LEU A 1 103 ? 10.695 0.067 -5.644 1.00 92.19 103 LEU A C 1
ATOM 797 O O . LEU A 1 103 ? 10.702 -0.177 -4.439 1.00 92.19 103 LEU A O 1
ATOM 801 N N . ALA A 1 104 ? 11.795 0.123 -6.388 1.00 92.50 104 ALA A N 1
ATOM 802 C CA . ALA A 1 104 ? 13.151 0.155 -5.859 1.00 92.50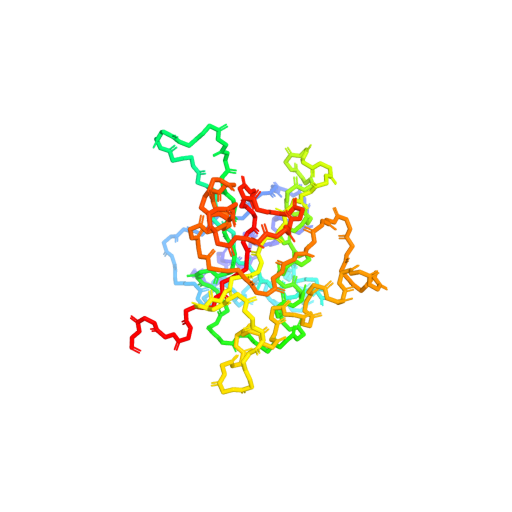 104 ALA A CA 1
ATOM 803 C C . ALA A 1 104 ? 14.049 0.976 -6.798 1.00 92.50 104 ALA A C 1
ATOM 805 O O . ALA A 1 104 ? 13.640 1.351 -7.894 1.00 92.50 104 ALA A O 1
ATOM 806 N N . ALA A 1 105 ? 15.282 1.265 -6.379 1.00 89.56 105 ALA A N 1
ATOM 807 C CA . ALA A 1 105 ? 16.221 2.026 -7.207 1.00 89.56 105 ALA A CA 1
ATOM 808 C C . ALA A 1 105 ? 16.787 1.221 -8.395 1.00 89.56 105 ALA A C 1
ATOM 810 O O . ALA A 1 105 ? 17.348 1.814 -9.311 1.00 89.56 105 ALA A O 1
ATOM 811 N N . LEU A 1 106 ? 16.646 -0.108 -8.373 1.00 90.19 106 LEU A N 1
ATOM 812 C CA . LEU A 1 106 ? 17.112 -1.038 -9.402 1.00 90.19 106 LEU A CA 1
ATOM 813 C C . LEU A 1 106 ? 15.972 -1.965 -9.814 1.00 90.19 106 LEU A C 1
ATOM 815 O O . LEU A 1 106 ? 15.074 -2.229 -9.021 1.00 90.19 106 LEU A O 1
ATOM 819 N N . GLU A 1 107 ? 16.033 -2.490 -11.031 1.00 89.75 107 GLU A N 1
ATOM 820 C CA . GLU A 1 107 ? 15.008 -3.379 -11.588 1.00 89.75 107 GLU A CA 1
ATOM 821 C C . GLU A 1 107 ? 15.295 -4.867 -11.368 1.00 89.75 107 GLU A C 1
ATOM 823 O O . GLU A 1 107 ? 14.409 -5.708 -11.494 1.00 89.75 107 GLU A O 1
ATOM 828 N N . LEU A 1 108 ? 16.535 -5.204 -11.018 1.00 93.12 108 LEU A N 1
ATOM 829 C CA . LEU A 1 108 ? 16.929 -6.560 -10.659 1.00 93.12 108 LEU A CA 1
ATOM 830 C C . LEU A 1 108 ? 17.080 -6.684 -9.147 1.00 93.12 108 LEU A C 1
ATOM 832 O O . LEU A 1 108 ? 17.451 -5.732 -8.457 1.00 93.12 108 LEU A O 1
ATOM 836 N N . VAL A 1 109 ? 16.821 -7.889 -8.640 1.00 96.06 109 VAL A N 1
ATOM 837 C CA . VAL A 1 109 ? 17.051 -8.210 -7.231 1.00 96.06 109 VAL A CA 1
ATOM 838 C C . VAL A 1 109 ? 18.532 -8.051 -6.919 1.00 96.06 109 VAL A C 1
ATOM 840 O O . VAL A 1 109 ? 19.382 -8.716 -7.510 1.00 96.06 109 VAL A O 1
ATOM 843 N N . ASN A 1 110 ? 18.821 -7.184 -5.958 1.00 95.19 110 ASN A N 1
ATOM 844 C CA . ASN A 1 110 ? 20.147 -6.946 -5.432 1.00 95.19 110 ASN A CA 1
ATOM 845 C C . ASN A 1 110 ? 20.143 -7.259 -3.923 1.00 95.19 110 ASN A C 1
ATOM 847 O O . ASN A 1 110 ? 19.474 -6.552 -3.165 1.00 95.19 110 ASN A O 1
ATOM 851 N N . PRO A 1 111 ? 20.884 -8.287 -3.469 1.00 95.25 111 PRO A N 1
ATOM 852 C CA . PRO A 1 111 ? 20.969 -8.650 -2.055 1.00 95.25 111 PRO A CA 1
ATOM 853 C C . PRO A 1 111 ? 21.416 -7.508 -1.129 1.00 95.25 111 PRO A C 1
ATOM 855 O O . PRO A 1 111 ? 20.991 -7.461 0.023 1.00 95.25 111 PRO A O 1
ATOM 858 N N . ASP A 1 112 ? 22.214 -6.567 -1.639 1.00 95.38 112 ASP A N 1
ATOM 859 C CA . ASP A 1 112 ? 22.701 -5.405 -0.886 1.00 95.38 112 ASP A CA 1
ATOM 860 C C . ASP A 1 112 ? 21.661 -4.272 -0.804 1.00 95.38 112 ASP A C 1
ATOM 862 O O . ASP A 1 112 ? 21.878 -3.260 -0.139 1.00 95.38 112 ASP A O 1
ATOM 866 N N . MET A 1 113 ? 20.513 -4.425 -1.474 1.00 93.50 113 MET A N 1
ATOM 867 C CA . MET A 1 113 ? 19.415 -3.461 -1.486 1.00 93.50 113 MET A CA 1
ATOM 868 C C . MET A 1 113 ? 18.106 -4.138 -1.047 1.00 93.50 113 MET A C 1
ATOM 870 O O . MET A 1 113 ? 17.348 -4.615 -1.901 1.00 93.50 113 MET A O 1
ATOM 874 N N . PRO A 1 114 ? 17.775 -4.126 0.262 1.00 93.88 114 PRO A N 1
ATOM 875 C CA . PRO A 1 114 ? 16.595 -4.802 0.815 1.00 93.88 114 PRO A CA 1
ATOM 876 C C . PRO A 1 114 ? 15.278 -4.463 0.106 1.00 93.88 114 PRO A C 1
ATOM 878 O O . PRO A 1 114 ? 14.427 -5.329 -0.066 1.00 93.88 114 PRO A O 1
ATOM 881 N N . ALA A 1 115 ? 15.136 -3.229 -0.389 1.00 93.06 115 ALA A N 1
ATOM 882 C CA . ALA A 1 115 ? 13.970 -2.802 -1.160 1.00 93.06 115 ALA A CA 1
ATOM 883 C C . ALA A 1 115 ? 13.705 -3.671 -2.403 1.00 93.06 115 ALA A C 1
ATOM 885 O O . ALA A 1 115 ? 12.553 -3.965 -2.714 1.00 93.06 115 ALA A O 1
ATOM 886 N N . THR A 1 116 ? 14.758 -4.114 -3.096 1.00 95.94 116 THR A N 1
ATOM 887 C CA . THR A 1 116 ? 14.620 -4.968 -4.287 1.00 95.94 116 THR A CA 1
ATOM 888 C C . THR A 1 116 ? 14.178 -6.385 -3.930 1.00 95.94 116 THR A C 1
ATOM 890 O O . THR A 1 116 ? 13.384 -6.985 -4.654 1.00 95.94 116 THR A O 1
ATOM 893 N N . ILE A 1 117 ? 14.645 -6.898 -2.787 1.00 97.12 117 ILE A N 1
ATOM 894 C CA . ILE A 1 117 ? 14.259 -8.206 -2.252 1.00 97.12 117 ILE A CA 1
ATOM 895 C C . ILE A 1 117 ? 12.792 -8.166 -1.835 1.00 97.12 117 ILE A C 1
ATOM 897 O O . ILE A 1 117 ? 12.008 -9.008 -2.267 1.00 97.12 117 ILE A O 1
ATOM 901 N N . ASP A 1 118 ? 12.403 -7.152 -1.062 1.00 96.75 118 ASP A N 1
ATOM 902 C CA . ASP A 1 118 ? 11.025 -6.983 -0.616 1.00 96.75 118 ASP A CA 1
ATOM 903 C C . ASP A 1 118 ? 10.067 -6.843 -1.800 1.00 96.75 118 ASP A C 1
ATOM 905 O O . ASP A 1 118 ? 9.006 -7.464 -1.807 1.00 96.75 118 ASP A O 1
ATOM 909 N N . ALA A 1 119 ? 10.444 -6.081 -2.831 1.00 95.88 119 ALA A N 1
ATOM 910 C CA . ALA A 1 119 ? 9.642 -5.937 -4.039 1.00 95.88 119 ALA A CA 1
ATOM 911 C C . ALA A 1 119 ? 9.411 -7.274 -4.754 1.00 95.88 119 ALA A C 1
ATOM 913 O O . ALA A 1 119 ? 8.263 -7.618 -5.047 1.00 95.88 119 ALA A O 1
ATOM 914 N N . ALA A 1 120 ? 10.473 -8.059 -4.955 1.00 96.81 120 ALA A N 1
ATOM 915 C CA . ALA A 1 120 ? 10.368 -9.385 -5.555 1.00 96.81 120 ALA A CA 1
ATOM 916 C C . ALA A 1 120 ? 9.537 -10.347 -4.688 1.00 96.81 120 ALA A C 1
ATOM 918 O O . ALA A 1 120 ? 8.717 -11.111 -5.202 1.00 96.81 120 ALA A O 1
ATOM 919 N N . CYS A 1 121 ? 9.693 -10.291 -3.363 1.00 98.19 121 CYS A N 1
ATOM 920 C CA . CYS A 1 121 ? 8.877 -11.070 -2.438 1.00 98.19 121 CYS A CA 1
ATOM 921 C C . CYS A 1 121 ? 7.395 -10.693 -2.536 1.00 98.19 121 CYS A C 1
ATOM 923 O O . CYS A 1 121 ? 6.558 -11.587 -2.618 1.00 98.19 121 CYS A O 1
ATOM 925 N N . LEU A 1 122 ? 7.052 -9.405 -2.579 1.00 97.69 122 LEU A N 1
ATOM 926 C CA . LEU A 1 122 ? 5.667 -8.935 -2.694 1.00 97.69 122 LEU A CA 1
ATOM 927 C C . LEU A 1 122 ? 5.027 -9.331 -4.029 1.00 97.69 122 LEU A C 1
ATOM 929 O O . LEU A 1 122 ? 3.878 -9.781 -4.038 1.00 97.69 122 LEU A O 1
ATOM 933 N N . ALA A 1 123 ? 5.773 -9.229 -5.133 1.00 96.44 123 ALA A N 1
ATOM 934 C CA . ALA A 1 123 ? 5.344 -9.750 -6.428 1.00 96.44 123 ALA A CA 1
ATOM 935 C C . ALA A 1 123 ? 5.039 -11.253 -6.320 1.00 96.44 123 ALA A C 1
ATOM 937 O O . ALA A 1 123 ? 3.937 -11.701 -6.650 1.00 96.44 123 ALA A O 1
ATOM 938 N N . LYS A 1 124 ? 5.947 -12.030 -5.711 1.00 98.12 124 LYS A N 1
ATOM 939 C CA . LYS A 1 124 ? 5.746 -13.473 -5.534 1.00 98.12 124 LYS A CA 1
ATOM 940 C C . LYS A 1 124 ? 4.576 -13.818 -4.614 1.00 98.12 124 LYS A C 1
ATOM 942 O O . LYS A 1 124 ? 3.840 -14.767 -4.884 1.00 98.12 124 LYS A O 1
ATOM 947 N N . MET A 1 125 ? 4.380 -13.052 -3.545 1.00 98.06 125 MET A N 1
ATOM 948 C CA . MET A 1 125 ? 3.235 -13.178 -2.643 1.00 98.06 125 MET A CA 1
ATOM 949 C C . MET A 1 125 ? 1.922 -12.941 -3.396 1.00 98.06 125 MET A C 1
ATOM 951 O O . MET A 1 125 ? 0.948 -13.655 -3.159 1.00 98.06 125 MET A O 1
ATOM 955 N N . SER A 1 126 ? 1.885 -11.992 -4.335 1.00 96.56 126 SER A N 1
ATOM 956 C CA . SER A 1 126 ? 0.714 -11.772 -5.186 1.00 96.56 126 SER A CA 1
ATOM 957 C C . SER A 1 126 ? 0.474 -12.924 -6.160 1.00 96.56 126 SER A C 1
ATOM 959 O O . SER A 1 126 ? -0.636 -13.450 -6.208 1.00 96.56 126 SER A O 1
ATOM 961 N N . GLU A 1 127 ? 1.511 -13.400 -6.854 1.00 96.81 127 GLU A N 1
ATOM 962 C CA . GLU A 1 127 ? 1.410 -14.563 -7.750 1.00 96.81 127 GLU A CA 1
ATOM 963 C C . GLU A 1 127 ? 0.899 -15.823 -7.038 1.00 96.81 127 GLU A C 1
ATOM 965 O O . GLU A 1 127 ? 0.195 -16.645 -7.624 1.00 96.81 127 GLU A O 1
ATOM 970 N N . ARG A 1 128 ? 1.268 -15.998 -5.763 1.00 97.69 128 ARG A N 1
ATOM 971 C CA . ARG A 1 128 ? 0.847 -17.131 -4.927 1.00 97.69 128 ARG A CA 1
ATOM 972 C C . ARG A 1 128 ? -0.491 -16.908 -4.218 1.00 97.69 128 ARG A C 1
ATOM 974 O O . ARG A 1 128 ? -0.920 -17.782 -3.470 1.00 97.69 128 ARG A O 1
ATOM 981 N N . GLY A 1 129 ? -1.153 -15.774 -4.445 1.00 96.94 129 GLY A N 1
ATOM 982 C CA . GLY A 1 129 ? -2.465 -15.463 -3.877 1.00 96.94 129 GLY A CA 1
ATOM 983 C C . GLY A 1 129 ? -2.448 -15.046 -2.404 1.00 96.94 129 GLY A C 1
ATOM 984 O O . GLY A 1 129 ? -3.504 -14.995 -1.782 1.00 96.94 129 GLY A O 1
ATOM 985 N N . GLN A 1 130 ? -1.281 -14.733 -1.832 1.00 97.38 130 GLN A N 1
ATOM 986 C CA . GLN A 1 130 ? -1.193 -14.113 -0.503 1.00 97.38 130 GLN A CA 1
ATOM 987 C C . GLN A 1 130 ? -1.634 -12.643 -0.544 1.00 97.38 130 GLN A C 1
ATOM 989 O O . GLN A 1 130 ? -2.208 -12.151 0.424 1.00 97.38 130 GLN A O 1
ATOM 994 N N . ILE A 1 131 ? -1.383 -11.956 -1.665 1.00 96.62 131 ILE A N 1
ATOM 995 C CA . ILE A 1 131 ? -1.919 -10.624 -1.970 1.00 96.62 131 ILE A CA 1
ATOM 996 C C . ILE A 1 131 ? -2.894 -10.776 -3.134 1.00 96.62 131 ILE A C 1
ATOM 998 O O . ILE A 1 131 ? -2.530 -11.293 -4.190 1.00 96.62 131 ILE A O 1
ATOM 1002 N N . VAL A 1 132 ? -4.138 -10.344 -2.943 1.00 96.88 132 VAL A N 1
ATOM 1003 C CA . VAL A 1 132 ? -5.249 -10.658 -3.849 1.00 96.88 132 VAL A CA 1
ATOM 1004 C C . VAL A 1 132 ? -5.880 -9.414 -4.449 1.00 96.88 132 VAL A C 1
ATOM 1006 O O . VAL A 1 132 ? -5.873 -8.339 -3.851 1.00 96.88 132 VAL A O 1
ATOM 1009 N N . GLY A 1 133 ? -6.498 -9.593 -5.617 1.00 95.56 133 GLY A N 1
ATOM 1010 C CA . GLY A 1 133 ? -7.336 -8.576 -6.247 1.00 95.56 133 GLY A CA 1
ATOM 1011 C C . GLY A 1 133 ? -6.588 -7.561 -7.109 1.00 95.56 133 GLY A C 1
ATOM 1012 O O . GLY A 1 133 ? -7.232 -6.699 -7.692 1.00 95.56 133 GLY A O 1
ATOM 1013 N N . GLY A 1 134 ? -5.267 -7.662 -7.231 1.00 93.12 134 GLY A N 1
ATOM 1014 C CA . GLY A 1 134 ? -4.448 -6.810 -8.092 1.00 93.12 134 GLY A CA 1
ATOM 1015 C C . GLY A 1 134 ? -3.366 -7.606 -8.813 1.00 93.12 134 GLY A C 1
ATOM 1016 O O . GLY A 1 134 ? -3.157 -8.782 -8.526 1.00 93.12 134 GLY A O 1
ATOM 1017 N N . ILE A 1 135 ? -2.694 -6.952 -9.757 1.00 94.00 135 ILE A N 1
ATOM 1018 C CA . ILE A 1 135 ? -1.479 -7.459 -10.401 1.00 94.00 135 ILE A CA 1
ATOM 1019 C C . ILE A 1 135 ? -0.325 -6.692 -9.779 1.00 94.00 135 ILE A C 1
ATOM 1021 O O . ILE A 1 135 ? -0.279 -5.473 -9.917 1.00 94.00 135 ILE A O 1
ATOM 1025 N N . VAL A 1 136 ? 0.573 -7.383 -9.092 1.00 95.44 136 VAL A N 1
ATOM 1026 C CA . VAL A 1 136 ? 1.719 -6.776 -8.409 1.00 95.44 136 VAL A CA 1
ATOM 1027 C C . VAL A 1 136 ? 2.987 -7.240 -9.096 1.00 95.44 136 VAL A C 1
ATOM 1029 O O . VAL A 1 136 ? 3.142 -8.436 -9.328 1.00 95.44 136 VAL A O 1
ATOM 1032 N N . ASP A 1 137 ? 3.885 -6.309 -9.388 1.00 95.06 137 ASP A N 1
ATOM 1033 C CA . ASP A 1 137 ? 5.203 -6.637 -9.915 1.00 95.06 137 ASP A CA 1
ATOM 1034 C C . ASP A 1 137 ? 6.265 -5.633 -9.445 1.00 95.06 137 ASP A C 1
ATOM 1036 O O . ASP A 1 137 ? 5.951 -4.512 -9.033 1.00 95.06 137 ASP A O 1
ATOM 1040 N N . GLY A 1 138 ? 7.522 -6.057 -9.469 1.00 92.94 138 GLY A N 1
ATOM 1041 C CA . GLY A 1 138 ? 8.674 -5.313 -8.983 1.00 92.94 138 GLY A CA 1
ATOM 1042 C C . GLY A 1 138 ? 9.874 -6.229 -8.712 1.00 92.94 138 GLY A C 1
ATOM 1043 O O . GLY A 1 138 ? 9.722 -7.450 -8.652 1.00 92.94 138 GLY A O 1
ATOM 1044 N N . PRO A 1 139 ? 11.068 -5.662 -8.492 1.00 94.38 139 PRO A N 1
ATOM 1045 C CA . PRO A 1 139 ? 11.327 -4.235 -8.321 1.00 94.38 139 PRO A CA 1
ATOM 1046 C C . PRO A 1 139 ? 11.302 -3.434 -9.627 1.00 94.38 139 PRO A C 1
ATOM 1048 O O . PRO A 1 139 ? 11.734 -3.900 -10.675 1.00 94.38 139 PRO A O 1
ATOM 1051 N N . LEU A 1 140 ? 10.804 -2.200 -9.558 1.00 91.56 140 LEU A N 1
ATOM 1052 C CA . LEU A 1 140 ? 10.809 -1.267 -10.684 1.00 91.56 140 LEU A CA 1
ATOM 1053 C C . LEU A 1 140 ? 11.321 0.103 -10.249 1.00 91.56 140 LEU A C 1
ATOM 1055 O O . LEU A 1 140 ? 10.877 0.649 -9.240 1.00 91.56 140 LEU A O 1
ATOM 1059 N N . ALA A 1 141 ? 12.197 0.697 -11.053 1.00 91.19 141 ALA A N 1
ATOM 1060 C CA . ALA A 1 141 ? 12.491 2.117 -10.937 1.00 91.19 141 ALA A CA 1
ATOM 1061 C C . ALA A 1 141 ? 11.257 2.963 -11.302 1.00 91.19 141 ALA A C 1
ATOM 1063 O O . ALA A 1 141 ? 10.373 2.539 -12.058 1.00 91.19 141 ALA A O 1
ATOM 1064 N N . PHE A 1 142 ? 11.185 4.169 -10.733 1.00 88.56 142 PHE A N 1
ATOM 1065 C CA . PHE A 1 142 ? 10.020 5.051 -10.849 1.00 88.56 142 PHE A CA 1
ATOM 1066 C C . PHE A 1 142 ? 9.656 5.370 -12.302 1.00 88.56 142 PHE A C 1
ATOM 1068 O O . PHE A 1 142 ? 8.485 5.305 -12.670 1.00 88.56 142 PHE A O 1
ATOM 1075 N N . ASP A 1 143 ? 10.655 5.667 -13.130 1.00 88.62 143 ASP A N 1
ATOM 1076 C CA . ASP A 1 143 ? 10.501 5.955 -14.555 1.00 88.62 143 ASP A CA 1
ATOM 1077 C C . ASP A 1 143 ? 9.823 4.803 -15.311 1.00 88.62 143 ASP A C 1
ATOM 1079 O O . ASP A 1 143 ? 8.875 5.038 -16.060 1.00 88.62 143 ASP A O 1
ATOM 1083 N N . ASN A 1 144 ? 10.226 3.559 -15.054 1.00 89.31 144 ASN A N 1
ATOM 1084 C CA . ASN A 1 144 ? 9.647 2.373 -15.696 1.00 89.31 144 ASN A CA 1
ATOM 1085 C C . ASN A 1 144 ? 8.221 2.083 -15.202 1.00 89.31 144 ASN A C 1
ATOM 1087 O O . ASN A 1 144 ? 7.382 1.553 -15.938 1.00 89.31 144 ASN A O 1
ATOM 1091 N N . ALA A 1 145 ? 7.937 2.427 -13.945 1.00 87.81 145 ALA A N 1
ATOM 1092 C CA . ALA A 1 145 ? 6.617 2.263 -13.355 1.00 87.81 145 ALA A CA 1
ATOM 1093 C C . ALA A 1 145 ? 5.595 3.245 -13.958 1.00 87.81 145 ALA A C 1
ATOM 1095 O O . ALA A 1 145 ? 4.445 2.870 -14.189 1.00 87.81 145 ALA A O 1
ATOM 1096 N N . ILE A 1 146 ? 6.007 4.480 -14.277 1.00 87.31 146 ILE A N 1
ATOM 1097 C CA . ILE A 1 146 ? 5.120 5.499 -14.870 1.00 87.31 146 ILE A CA 1
ATOM 1098 C C . ILE A 1 146 ? 5.170 5.563 -16.398 1.00 87.31 146 ILE A C 1
ATOM 1100 O O . ILE A 1 146 ? 4.237 6.065 -17.016 1.00 87.31 146 ILE A O 1
ATOM 1104 N N . SER A 1 147 ? 6.222 5.049 -17.036 1.00 87.25 147 SER A N 1
ATOM 1105 C CA . SER A 1 147 ? 6.387 5.101 -18.488 1.00 87.25 147 SER A CA 1
ATOM 1106 C C . SER A 1 147 ? 6.659 3.720 -19.064 1.00 87.25 147 SER A C 1
ATOM 1108 O O . SER A 1 147 ? 7.723 3.129 -18.877 1.00 87.25 147 SER A O 1
ATOM 1110 N N . LYS A 1 148 ? 5.698 3.228 -19.852 1.00 86.44 148 LYS A N 1
ATOM 1111 C CA . LYS A 1 148 ? 5.878 1.998 -20.630 1.00 86.44 148 LYS A CA 1
ATOM 1112 C C . LYS A 1 148 ? 7.012 2.141 -21.651 1.00 86.44 148 LYS A C 1
ATOM 1114 O O . LYS A 1 148 ? 7.707 1.171 -21.916 1.00 86.44 148 LYS A O 1
ATOM 1119 N N . GLU A 1 149 ? 7.210 3.335 -22.205 1.00 88.69 149 GLU A N 1
ATOM 1120 C CA . GLU A 1 149 ? 8.304 3.616 -23.141 1.00 88.69 149 GLU A CA 1
ATOM 1121 C C . GLU A 1 149 ? 9.675 3.479 -22.464 1.00 88.69 149 GLU A C 1
ATOM 1123 O O . GLU A 1 149 ? 10.553 2.807 -23.000 1.00 88.69 149 GLU A O 1
ATOM 1128 N N . ALA A 1 150 ? 9.837 4.022 -21.251 1.00 89.25 150 ALA A N 1
ATOM 1129 C CA . ALA A 1 150 ? 11.078 3.882 -20.484 1.00 89.25 150 ALA A CA 1
ATOM 1130 C C . ALA A 1 150 ? 11.390 2.410 -20.170 1.00 89.25 150 ALA A C 1
ATOM 1132 O O . ALA A 1 150 ? 12.522 1.963 -20.359 1.00 89.25 150 ALA A O 1
ATOM 1133 N N . ALA A 1 151 ? 10.367 1.642 -19.776 1.00 89.00 151 ALA A N 1
ATOM 1134 C CA . ALA A 1 151 ? 10.501 0.207 -19.548 1.00 89.00 151 ALA A CA 1
ATOM 1135 C C . ALA A 1 151 ? 10.960 -0.537 -20.817 1.00 89.00 151 ALA A C 1
ATOM 1137 O O . ALA A 1 151 ? 11.894 -1.335 -20.756 1.00 89.00 151 ALA A O 1
ATOM 1138 N N . LEU A 1 152 ? 10.371 -0.226 -21.979 1.00 89.75 152 LEU A N 1
ATOM 1139 C CA . LEU A 1 152 ? 10.754 -0.829 -23.261 1.00 89.75 152 LEU A CA 1
ATOM 1140 C C . LEU A 1 152 ? 12.202 -0.503 -23.651 1.00 89.75 152 LEU A C 1
ATOM 1142 O O . LEU A 1 152 ? 12.925 -1.400 -24.077 1.00 89.75 152 LEU A O 1
ATOM 1146 N N . HIS A 1 153 ? 12.653 0.742 -23.468 1.00 90.69 153 HIS A N 1
ATOM 1147 C CA . HIS A 1 153 ? 14.039 1.135 -23.760 1.00 90.69 153 HIS A CA 1
ATOM 1148 C C . HIS A 1 153 ? 15.074 0.390 -22.906 1.00 90.69 153 HIS A C 1
ATOM 1150 O O . HIS A 1 153 ? 16.205 0.200 -23.348 1.00 90.69 153 HIS A O 1
ATOM 1156 N N . LYS A 1 154 ? 14.690 -0.061 -21.707 1.00 86.31 154 LYS A N 1
ATOM 1157 C CA . LYS A 1 154 ? 15.530 -0.877 -20.819 1.00 86.31 154 LYS A CA 1
ATOM 1158 C C . LYS A 1 154 ? 15.309 -2.388 -20.977 1.00 86.31 154 LYS A C 1
ATOM 1160 O O . LYS A 1 154 ? 15.914 -3.161 -20.242 1.00 86.31 154 LYS A O 1
ATOM 1165 N N . GLY A 1 155 ? 14.455 -2.822 -21.910 1.00 89.19 155 GLY A N 1
ATOM 1166 C CA . GLY A 1 155 ? 14.141 -4.240 -22.122 1.00 89.19 155 GLY A CA 1
ATOM 1167 C C . GLY A 1 155 ? 13.338 -4.882 -20.985 1.00 89.19 155 GLY A C 1
ATOM 1168 O O . GLY A 1 155 ? 13.440 -6.085 -20.767 1.00 89.19 155 GLY A O 1
ATOM 1169 N N . ILE A 1 156 ? 12.566 -4.089 -20.239 1.00 88.25 156 ILE A N 1
ATOM 1170 C CA . ILE A 1 156 ? 11.772 -4.558 -19.102 1.00 88.25 156 ILE A CA 1
ATOM 1171 C C . ILE A 1 156 ? 10.385 -4.970 -19.589 1.00 88.25 156 ILE A C 1
ATOM 1173 O O . ILE A 1 156 ? 9.590 -4.141 -20.041 1.00 88.25 156 ILE A O 1
ATOM 1177 N N . GLU A 1 157 ? 10.072 -6.253 -19.437 1.00 88.50 157 GLU A N 1
ATOM 1178 C CA . GLU A 1 157 ? 8.739 -6.796 -19.671 1.00 88.50 157 GLU A CA 1
ATOM 1179 C C . GLU A 1 157 ? 8.010 -6.970 -18.341 1.00 88.50 157 GLU A C 1
ATOM 1181 O O . GLU A 1 157 ? 8.277 -7.900 -17.586 1.00 88.50 157 GLU A O 1
ATOM 1186 N N . SER A 1 158 ? 7.070 -6.070 -18.053 1.00 89.38 158 SER A N 1
ATOM 1187 C CA . SER A 1 158 ? 6.248 -6.149 -16.848 1.00 89.38 158 SER A CA 1
ATOM 1188 C C . SER A 1 158 ? 4.791 -5.765 -17.135 1.00 89.38 158 SER A C 1
ATOM 1190 O O . SER A 1 158 ? 4.524 -4.778 -17.836 1.00 89.38 158 SER A O 1
ATOM 1192 N N . PRO A 1 159 ? 3.803 -6.501 -16.585 1.00 88.88 159 PRO A N 1
ATOM 1193 C CA . PRO A 1 159 ? 2.389 -6.186 -16.766 1.00 88.88 159 PRO A CA 1
ATOM 1194 C C . PRO A 1 159 ? 1.979 -4.865 -16.100 1.00 88.88 159 PRO A C 1
ATOM 1196 O O . PRO A 1 159 ? 0.902 -4.343 -16.427 1.00 88.88 159 PRO A O 1
ATOM 1199 N N . VAL A 1 160 ? 2.810 -4.325 -15.198 1.00 88.69 160 VAL A N 1
ATOM 1200 C CA . VAL A 1 160 ? 2.560 -3.072 -14.471 1.00 88.69 160 VAL A CA 1
ATOM 1201 C C . VAL A 1 160 ? 3.380 -1.888 -14.999 1.00 88.69 160 VAL A C 1
ATOM 1203 O O . VAL A 1 160 ? 3.124 -0.766 -14.583 1.00 88.69 160 VAL A O 1
ATOM 1206 N N . SER A 1 161 ? 4.283 -2.074 -15.971 1.00 82.56 161 SER A N 1
ATOM 1207 C CA . SER A 1 161 ? 5.007 -0.953 -16.596 1.00 82.56 161 SER A CA 1
ATOM 1208 C C . SER A 1 161 ? 4.060 0.073 -17.222 1.00 82.56 161 SER A C 1
ATOM 1210 O O . SER A 1 161 ? 3.177 -0.267 -18.019 1.00 82.56 161 SER A O 1
ATOM 1212 N N . GLY A 1 162 ? 4.254 1.349 -16.885 1.00 69.19 162 GLY A N 1
ATOM 1213 C CA . GLY A 1 162 ? 3.367 2.443 -17.295 1.00 69.19 162 GLY A CA 1
ATOM 1214 C C . GLY A 1 162 ? 2.017 2.487 -16.567 1.00 69.19 162 GLY A C 1
ATOM 1215 O O . GLY A 1 162 ? 1.116 3.214 -16.993 1.00 69.19 162 GLY A O 1
ATOM 1216 N N . PHE A 1 163 ? 1.843 1.702 -15.501 1.00 63.09 163 PHE A N 1
ATOM 1217 C CA . PHE A 1 163 ? 0.686 1.739 -14.614 1.00 63.09 163 PHE A CA 1
ATOM 1218 C C . PHE A 1 163 ? 1.166 1.926 -13.174 1.00 63.09 163 PHE A C 1
ATOM 1220 O O . PHE A 1 163 ? 1.897 1.094 -12.647 1.00 63.09 163 PHE A O 1
ATOM 1227 N N . LEU A 1 164 ? 0.727 3.004 -12.515 1.00 53.84 164 LEU A N 1
ATOM 1228 C CA . LEU A 1 164 ? 1.211 3.334 -11.177 1.00 53.84 164 LEU A CA 1
ATOM 1229 C C . LEU A 1 164 ? 0.104 3.248 -10.122 1.00 53.84 164 LEU A C 1
ATOM 1231 O O . LEU A 1 164 ? -0.697 4.168 -9.948 1.00 53.84 164 LEU A O 1
ATOM 1235 N N . ILE A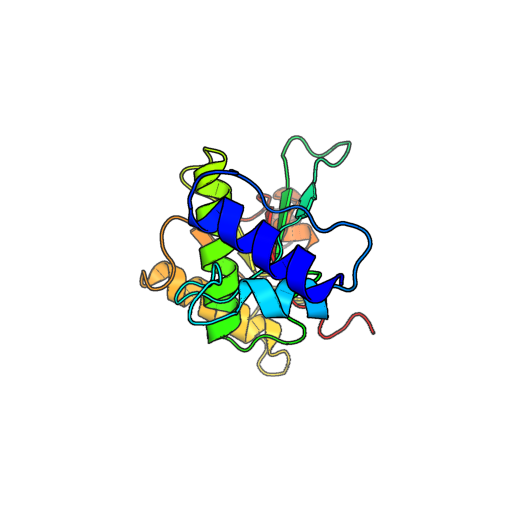 1 165 ? 0.121 2.144 -9.381 1.00 56.09 165 ILE A N 1
ATOM 1236 C CA . ILE A 1 165 ? -0.412 2.045 -8.020 1.00 56.09 165 ILE A CA 1
ATOM 1237 C C . ILE A 1 165 ? 0.780 1.593 -7.164 1.00 56.09 165 ILE A C 1
ATOM 1239 O O . ILE A 1 165 ? 1.455 0.637 -7.521 1.00 56.09 165 ILE A O 1
ATOM 1243 N N . PHE A 1 166 ? 1.137 2.355 -6.134 1.00 60.91 166 PHE A N 1
ATOM 1244 C CA . PHE A 1 166 ? 2.492 2.362 -5.555 1.00 60.91 166 PHE A CA 1
ATOM 1245 C C . PHE A 1 166 ? 2.606 1.614 -4.224 1.00 60.91 166 PHE A C 1
ATOM 1247 O O . PHE A 1 166 ? 1.673 1.672 -3.427 1.00 60.91 166 PHE A O 1
ATOM 1254 N N . ASN A 1 167 ? 3.798 1.087 -3.922 1.00 45.09 167 ASN A N 1
ATOM 1255 C CA . ASN A 1 167 ? 4.294 0.892 -2.553 1.00 45.09 167 ASN A CA 1
ATOM 1256 C C . ASN A 1 167 ? 5.662 1.594 -2.387 1.00 45.09 167 ASN A C 1
ATOM 1258 O O . ASN A 1 167 ? 6.527 1.448 -3.251 1.00 45.09 167 ASN A O 1
ATOM 1262 N N . PHE A 1 168 ? 5.829 2.385 -1.324 1.00 49.03 168 PHE A N 1
ATOM 1263 C CA . PHE A 1 168 ? 6.972 3.269 -1.077 1.00 49.03 168 PHE A CA 1
ATOM 1264 C C . PHE A 1 168 ? 8.088 2.579 -0.297 1.00 49.03 168 PHE A C 1
ATOM 1266 O O . PHE A 1 168 ? 7.840 1.821 0.637 1.00 49.03 168 PHE A O 1
ATOM 1273 N N . LEU A 1 169 ? 9.319 2.915 -0.679 1.00 36.38 169 LEU A N 1
ATOM 1274 C CA . LEU A 1 169 ? 10.562 2.674 0.045 1.00 36.38 169 LEU A CA 1
ATOM 1275 C C . LEU A 1 169 ? 11.519 3.827 -0.316 1.00 36.38 169 LEU A C 1
ATOM 1277 O O . LEU A 1 169 ? 12.378 3.696 -1.184 1.00 36.38 169 LEU A O 1
ATOM 1281 N N . LEU A 1 170 ? 11.340 4.994 0.317 1.00 37.00 170 LEU A N 1
ATOM 1282 C CA . LEU A 1 170 ? 12.465 5.907 0.550 1.00 37.00 170 LEU A CA 1
ATOM 1283 C C . LEU A 1 170 ? 13.128 5.500 1.855 1.00 37.00 170 LEU A C 1
ATOM 1285 O O . LEU A 1 170 ? 12.986 6.182 2.863 1.00 37.00 170 LEU A O 1
ATOM 1289 N N . ASP A 1 171 ? 13.886 4.416 1.813 1.00 43.44 171 ASP A N 1
ATOM 1290 C CA . ASP A 1 171 ? 14.916 4.223 2.830 1.00 43.44 171 ASP A CA 1
ATOM 1291 C C . ASP A 1 171 ? 16.211 4.989 2.454 1.00 43.44 171 ASP A C 1
ATOM 1293 O O . ASP A 1 171 ? 17.165 4.954 3.220 1.00 43.44 171 ASP A O 1
ATOM 1297 N N . TYR A 1 172 ? 16.268 5.707 1.308 1.00 34.69 172 TYR A N 1
ATOM 1298 C CA . TYR A 1 172 ? 17.532 6.253 0.762 1.00 34.69 172 TYR A CA 1
ATOM 1299 C C . TYR A 1 172 ? 17.481 7.598 -0.018 1.00 34.69 172 TYR A C 1
ATOM 1301 O O . TYR A 1 172 ? 18.359 7.842 -0.841 1.00 34.69 172 TYR A O 1
ATOM 1309 N N . LEU A 1 173 ? 16.517 8.510 0.207 1.00 30.59 173 LEU A N 1
ATOM 1310 C CA . LEU A 1 173 ? 16.688 9.933 -0.217 1.00 30.59 173 LEU A CA 1
ATOM 1311 C C . LEU A 1 173 ? 16.972 10.892 0.951 1.00 30.59 173 LEU A C 1
ATOM 1313 O O . LEU A 1 173 ? 16.716 12.093 0.853 1.00 30.59 173 LEU A O 1
ATOM 1317 N N . THR A 1 174 ? 17.556 10.368 2.027 1.00 32.81 174 THR A N 1
ATOM 1318 C CA . THR A 1 174 ? 18.300 11.143 3.030 1.00 32.81 174 THR A CA 1
ATOM 1319 C C . THR A 1 174 ? 19.611 10.452 3.326 1.00 32.81 174 THR A C 1
ATOM 1321 O O . THR A 1 174 ? 19.542 9.228 3.574 1.00 32.81 174 THR A O 1
#

Foldseek 3Di:
DVLVVLLVLQQCCVVVVDVDRDDDPDDPVSNVCNQPDPPRHVDDPFDDKDWDWDDDVPQPDIAIEIHDDDDDDDDLVNLLSRLLVLLVVVVVVVNQAAQEAQEDQDFADDPVGVSQVSLCVSQVCDVVPVRDRYRGHDHDHPQQQQAVVVCVVVVHDDPRGNGHHYRDDPPDPD

Secondary structure (DSSP, 8-state):
-HHHHHHHHHHHHHTTS-S-----SS-HHHHHHHHT-TTTS---SSPP---EEEE-TT-SSEEEEE-SSS-SS--HHHHHHHHHHHHHHHHHTT-SS-EEEEE-SSSS--TT-HHHHHHHHHHHHHHTTSS-SSEEEEEE-HHHHH-HHHHHHTT---TTTT--EEE---SS--

Sequence (174 aa):
DKTETAKFAVELVRNKKASILMKGMMGTARILKAILDKDVGLRTNRMLSHAYVLEVKGYNRIITITDGAMNISPDLNQKAQILQNAIYFCHSLGIEKPKVAVLAALELVNPDMPATIDAACLAKMSERGQIVGGIVDGPLAFDNAISKEAALHKGIESPVSGFLIFNFLLDYLT

InterPro domains:
  IPR002505 Phosphate acetyl/butaryl transferase [PF01515] (4-162)
  IPR050500 Phosphate Acetyltransferase/Butyryltransferase [PTHR43356] (4-162)

pLDDT: mean 88.72, std 12.93, range [30.59, 98.19]

Radius of gyration: 17.92 Å; chains: 1; bounding box: 47×38×50 Å